Protein AF-A0A959BHG6-F1 (afdb_monomer_lite)

Structure (mmCIF, N/CA/C/O backbone):
data_AF-A0A959BHG6-F1
#
_entry.id   AF-A0A959BHG6-F1
#
loop_
_atom_site.group_PDB
_atom_site.id
_atom_site.type_symbol
_atom_site.label_atom_id
_atom_site.label_alt_id
_atom_site.label_comp_id
_atom_site.label_asym_id
_atom_site.label_entity_id
_atom_site.label_seq_id
_atom_site.pdbx_PDB_ins_code
_atom_site.Cartn_x
_atom_site.Cartn_y
_atom_site.Cartn_z
_atom_site.occupancy
_atom_site.B_iso_or_equiv
_atom_site.auth_seq_id
_atom_site.auth_comp_id
_atom_site.auth_asym_id
_atom_site.auth_atom_id
_atom_site.pdbx_PDB_model_num
ATOM 1 N N . MET A 1 1 ? 1.461 53.010 -42.439 1.00 43.16 1 MET A N 1
ATOM 2 C CA . MET A 1 1 ? 1.374 51.561 -42.717 1.00 43.16 1 MET A CA 1
ATOM 3 C C . MET A 1 1 ? 2.086 50.829 -41.582 1.00 43.16 1 MET A C 1
ATOM 5 O O . MET A 1 1 ? 3.268 51.061 -41.384 1.00 43.16 1 MET A O 1
ATOM 9 N N . LYS A 1 2 ? 1.326 50.085 -40.763 1.00 48.81 2 LYS A N 1
ATOM 10 C CA . LYS A 1 2 ? 1.787 49.133 -39.722 1.00 48.81 2 LYS A CA 1
ATOM 11 C C . LYS A 1 2 ? 2.538 47.970 -40.407 1.00 48.81 2 LYS A C 1
ATOM 13 O O . LYS A 1 2 ? 2.185 47.720 -41.560 1.00 48.81 2 LYS A O 1
ATOM 18 N N . PRO A 1 3 ? 3.488 47.252 -39.765 1.00 47.88 3 PRO A N 1
ATOM 19 C CA . PRO A 1 3 ? 3.319 46.705 -38.400 1.00 47.88 3 PRO A CA 1
ATOM 20 C C . PRO A 1 3 ? 4.616 46.678 -37.541 1.00 47.88 3 PRO A C 1
ATOM 22 O O . PRO A 1 3 ? 5.699 46.445 -38.050 1.00 47.88 3 PRO A O 1
ATOM 25 N N . PHE A 1 4 ? 4.666 46.920 -36.226 1.00 54.09 4 PHE A N 1
ATOM 26 C CA . PHE A 1 4 ? 3.827 46.471 -35.103 1.00 54.09 4 PHE A CA 1
ATOM 27 C C . PHE A 1 4 ? 3.435 44.984 -35.138 1.00 54.09 4 PHE A C 1
ATOM 29 O O . PHE A 1 4 ? 2.290 44.646 -34.884 1.00 54.09 4 PHE A O 1
ATOM 36 N N . LEU A 1 5 ? 4.371 44.098 -35.499 1.00 51.75 5 LEU A N 1
ATOM 37 C CA . LEU A 1 5 ? 4.196 42.634 -35.472 1.00 51.75 5 LEU A CA 1
ATOM 38 C C . LEU A 1 5 ? 5.530 41.917 -35.179 1.00 51.75 5 LEU A C 1
ATOM 40 O O . LEU A 1 5 ? 5.951 41.074 -35.954 1.00 51.75 5 LEU A O 1
ATOM 44 N N . TRP A 1 6 ? 6.238 42.255 -34.098 1.00 47.00 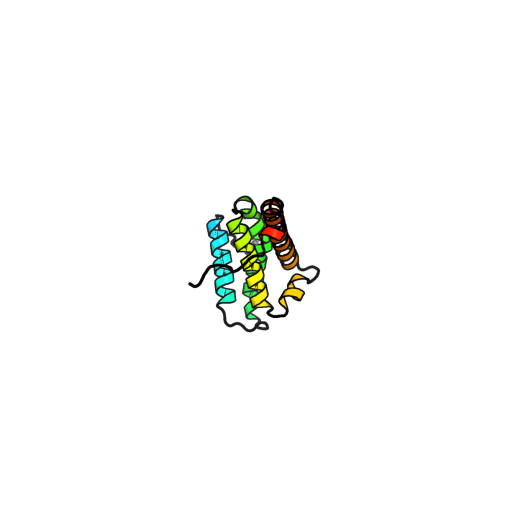6 TRP A N 1
ATOM 45 C CA . TRP A 1 6 ? 7.429 41.478 -33.685 1.00 47.00 6 TRP A CA 1
ATOM 46 C C . TRP A 1 6 ? 7.581 41.308 -32.165 1.00 47.00 6 TRP A C 1
ATOM 48 O O . TRP A 1 6 ? 8.646 40.943 -31.682 1.00 47.00 6 TRP A O 1
ATOM 58 N N . VAL A 1 7 ? 6.512 41.522 -31.391 1.00 56.56 7 VAL A N 1
ATOM 59 C CA . VAL A 1 7 ? 6.500 41.264 -29.939 1.00 56.56 7 VAL A CA 1
ATOM 60 C C . VAL A 1 7 ? 5.199 40.545 -29.576 1.00 56.56 7 VAL A C 1
ATOM 62 O O . VAL A 1 7 ? 4.283 41.149 -29.034 1.00 56.56 7 VAL A O 1
ATOM 65 N N . ALA A 1 8 ? 5.055 39.277 -29.971 1.00 53.28 8 ALA A N 1
ATOM 66 C CA . ALA A 1 8 ? 3.883 38.473 -29.587 1.00 53.28 8 ALA A CA 1
ATOM 67 C C . ALA A 1 8 ? 4.102 36.946 -29.610 1.00 53.28 8 ALA A C 1
ATOM 69 O O . ALA A 1 8 ? 3.130 36.200 -29.604 1.00 53.28 8 ALA A O 1
ATOM 70 N N . ILE A 1 9 ? 5.344 36.446 -29.651 1.00 57.72 9 ILE A N 1
ATOM 71 C CA . ILE A 1 9 ? 5.606 34.993 -29.650 1.00 57.72 9 ILE A CA 1
ATOM 72 C C . ILE A 1 9 ? 6.768 34.677 -28.701 1.00 57.72 9 ILE A C 1
ATOM 74 O O . ILE A 1 9 ? 7.809 34.170 -29.093 1.00 57.72 9 ILE A O 1
ATOM 78 N N . ALA A 1 10 ? 6.621 35.053 -27.434 1.00 55.47 10 ALA A N 1
ATOM 79 C CA . ALA A 1 10 ? 7.537 34.651 -26.366 1.00 55.47 10 ALA A CA 1
ATOM 80 C C . ALA A 1 10 ? 6.796 34.682 -25.025 1.00 55.47 10 ALA A C 1
ATOM 82 O O . ALA A 1 10 ? 7.124 35.456 -24.133 1.00 55.47 10 ALA A O 1
ATOM 83 N N . GLY A 1 11 ? 5.714 33.912 -24.907 1.00 58.22 11 GLY A N 1
ATOM 84 C CA . GLY A 1 11 ? 4.911 33.952 -23.688 1.00 58.22 11 GLY A CA 1
ATOM 85 C C . GLY A 1 11 ? 3.678 33.067 -23.704 1.00 58.22 11 GLY A C 1
ATOM 86 O O . GLY A 1 11 ? 2.606 33.557 -23.387 1.00 58.22 11 GLY A O 1
ATOM 87 N N . LEU A 1 12 ? 3.797 31.791 -24.092 1.00 57.44 12 LEU A N 1
ATOM 88 C CA . LEU A 1 12 ? 2.747 30.802 -23.806 1.00 57.44 12 LEU A CA 1
ATOM 89 C C . LEU A 1 12 ? 3.261 29.353 -23.893 1.00 57.44 12 LEU A C 1
ATOM 91 O O . LEU A 1 12 ? 2.776 28.552 -24.681 1.00 57.44 12 LEU A O 1
ATOM 95 N N . ALA A 1 13 ? 4.275 29.011 -23.095 1.00 52.00 13 ALA A N 1
ATOM 96 C CA . ALA A 1 13 ? 4.771 27.631 -22.981 1.00 52.00 13 ALA A CA 1
ATOM 97 C C . ALA A 1 13 ? 5.025 27.213 -21.518 1.00 52.00 13 ALA A C 1
ATOM 99 O O . ALA A 1 13 ? 5.967 26.481 -21.238 1.00 52.00 13 ALA A O 1
ATOM 100 N N . LEU A 1 14 ? 4.210 27.698 -20.571 1.00 55.75 14 LEU A N 1
ATOM 101 C CA . LEU A 1 14 ? 4.388 27.431 -19.132 1.00 55.75 14 LEU A CA 1
ATOM 102 C C . LEU A 1 14 ? 3.235 26.661 -18.460 1.00 55.75 14 LEU A C 1
ATOM 104 O O . LEU A 1 14 ? 3.169 26.658 -17.238 1.00 55.75 14 LEU A O 1
ATOM 108 N N . LEU A 1 15 ? 2.327 25.999 -19.192 1.00 58.81 15 LEU A N 1
ATOM 109 C CA . LEU A 1 15 ? 1.152 25.353 -18.568 1.00 58.81 15 LEU A CA 1
ATOM 110 C C . LEU A 1 15 ? 0.759 23.989 -19.165 1.00 58.81 15 LEU A C 1
ATOM 112 O O . LEU A 1 15 ? -0.411 23.745 -19.437 1.00 58.81 15 LEU A O 1
ATOM 116 N N . ALA A 1 16 ? 1.711 23.072 -19.349 1.00 50.28 16 ALA A N 1
ATOM 117 C CA . ALA A 1 16 ? 1.370 21.665 -19.599 1.00 50.28 16 ALA A CA 1
ATOM 118 C C . ALA A 1 16 ? 2.409 20.685 -19.033 1.00 50.28 16 ALA A C 1
ATOM 120 O O . ALA A 1 16 ? 2.763 19.703 -19.673 1.00 50.28 16 ALA A O 1
ATOM 121 N N . SER A 1 17 ? 2.874 20.937 -17.812 1.00 40.16 17 SER A N 1
ATOM 122 C CA . SER A 1 17 ? 3.405 19.869 -16.959 1.00 40.16 17 SER A CA 1
ATOM 123 C C . SER A 1 17 ? 2.528 19.770 -15.718 1.00 40.16 17 SER A C 1
ATOM 125 O O . SER A 1 17 ? 3.003 19.878 -14.593 1.00 40.16 17 SER A O 1
ATOM 127 N N . CYS A 1 18 ? 1.219 19.585 -15.920 1.00 49.25 18 CYS A N 1
ATOM 128 C CA . CYS A 1 18 ? 0.443 18.861 -14.926 1.00 49.25 18 CYS A CA 1
ATOM 129 C C . CYS A 1 18 ? 1.045 17.458 -14.913 1.00 49.25 18 CYS A C 1
ATOM 131 O O . CYS A 1 18 ? 0.788 16.665 -15.817 1.00 49.25 18 CYS A O 1
ATOM 133 N N . THR A 1 19 ? 1.901 17.173 -13.931 1.00 47.56 19 THR A N 1
ATOM 134 C CA . THR A 1 19 ? 2.152 15.798 -13.507 1.00 47.56 19 THR A CA 1
ATOM 135 C C . THR A 1 19 ? 0.792 15.124 -13.466 1.00 47.56 19 THR A C 1
ATOM 137 O O . THR A 1 19 ? -0.101 15.640 -12.794 1.00 47.56 19 THR A O 1
ATOM 140 N N . GLN A 1 20 ? 0.591 14.070 -14.262 1.00 49.12 20 GLN A N 1
ATOM 141 C CA . GLN A 1 20 ? -0.614 13.252 -14.197 1.00 49.12 20 GLN A CA 1
ATOM 142 C C . GLN A 1 20 ? -0.724 12.765 -12.761 1.00 49.12 20 GLN A C 1
ATOM 144 O O . GLN A 1 20 ? -0.076 11.799 -12.367 1.00 49.12 20 GLN A O 1
ATOM 149 N N . GLN A 1 21 ? -1.471 13.522 -11.964 1.00 55.00 21 GLN A N 1
ATOM 150 C CA . GLN A 1 21 ? -1.752 13.209 -10.585 1.00 55.00 21 GLN A CA 1
ATOM 151 C C . GLN A 1 21 ? -2.380 11.819 -10.619 1.00 55.00 21 GLN A C 1
ATOM 153 O O . GLN A 1 21 ? -3.217 11.561 -11.500 1.00 55.00 21 GLN A O 1
ATOM 158 N N . PRO A 1 22 ? -1.934 10.887 -9.768 1.00 65.50 22 PRO A N 1
ATOM 159 C CA . PRO A 1 22 ? -2.485 9.552 -9.803 1.00 65.50 22 PRO A CA 1
ATOM 160 C C . PRO A 1 22 ? -3.997 9.648 -9.652 1.00 65.50 22 PRO A C 1
ATOM 162 O O . PRO A 1 22 ? -4.506 10.341 -8.772 1.00 65.50 22 PRO A O 1
ATOM 165 N N . ASN A 1 23 ? -4.724 9.013 -10.571 1.00 81.81 23 ASN A N 1
ATOM 166 C CA . ASN A 1 23 ? -6.174 8.998 -10.508 1.00 81.81 23 ASN A CA 1
ATOM 167 C C . ASN A 1 23 ? -6.586 8.166 -9.288 1.00 81.81 23 ASN A C 1
ATOM 169 O O . ASN A 1 23 ? -6.703 6.943 -9.367 1.00 81.81 23 ASN A O 1
ATOM 173 N N . CYS A 1 24 ? -6.790 8.844 -8.162 1.00 90.25 24 CYS A N 1
ATOM 174 C CA . CYS A 1 24 ? -7.211 8.237 -6.908 1.00 90.25 24 CYS A CA 1
ATOM 175 C C . CYS A 1 24 ? -8.677 7.784 -6.935 1.00 90.25 24 CYS A C 1
ATOM 177 O O . CYS A 1 24 ? -9.156 7.250 -5.945 1.00 90.25 24 CYS A O 1
ATOM 179 N N . GLY A 1 25 ? -9.397 7.977 -8.045 1.00 89.19 25 GLY A N 1
ATOM 180 C CA . GLY A 1 25 ? -10.848 7.855 -8.086 1.00 89.19 25 GLY A CA 1
ATOM 181 C C . GLY A 1 25 ? -11.529 9.075 -7.463 1.00 89.19 25 GLY A C 1
ATOM 182 O O . GLY A 1 25 ? -10.892 9.912 -6.827 1.00 89.19 25 GLY A O 1
ATOM 183 N N . ASN A 1 26 ? -12.840 9.183 -7.668 1.00 93.00 26 ASN A N 1
ATOM 184 C CA . ASN A 1 26 ? -13.694 10.257 -7.143 1.00 93.00 26 ASN A CA 1
ATOM 185 C C . ASN A 1 26 ? -14.554 9.811 -5.943 1.00 93.00 26 ASN A C 1
ATOM 187 O O . ASN A 1 26 ? -15.513 10.488 -5.581 1.00 93.00 26 ASN A O 1
ATOM 191 N N . SER A 1 27 ? -14.270 8.632 -5.393 1.00 96.12 27 SER A N 1
ATOM 192 C CA . SER A 1 27 ? -14.939 8.055 -4.229 1.00 96.12 27 SER A CA 1
ATOM 193 C C . SER A 1 27 ? -14.039 7.000 -3.589 1.00 96.12 27 SER A C 1
ATOM 195 O O . SER A 1 27 ? -13.211 6.392 -4.277 1.00 96.12 27 SER A O 1
ATOM 197 N N . LYS A 1 28 ? -14.259 6.718 -2.299 1.00 96.88 28 LYS A N 1
ATOM 198 C CA . LYS A 1 28 ? -13.598 5.629 -1.565 1.00 96.88 28 LYS A CA 1
ATOM 199 C C . LYS A 1 28 ? -13.695 4.285 -2.300 1.00 96.88 28 LYS A C 1
ATOM 201 O O . LYS A 1 28 ? -12.713 3.549 -2.381 1.00 96.88 28 LYS A O 1
ATOM 206 N N . ASP A 1 29 ? -14.857 3.967 -2.871 1.00 97.38 29 ASP A N 1
ATOM 207 C CA . ASP A 1 29 ? -15.062 2.702 -3.584 1.00 97.38 29 ASP A CA 1
ATOM 208 C C . ASP A 1 29 ? -14.266 2.654 -4.896 1.00 97.38 29 ASP A C 1
ATOM 210 O O . ASP A 1 29 ? -13.625 1.644 -5.187 1.00 97.38 29 ASP A O 1
ATOM 214 N N . ALA A 1 30 ? -14.230 3.754 -5.657 1.00 96.25 30 ALA A N 1
ATOM 215 C CA . ALA A 1 30 ? -13.416 3.848 -6.871 1.00 96.25 30 ALA A CA 1
ATOM 216 C C . ALA A 1 30 ? -11.910 3.757 -6.566 1.00 96.25 30 ALA A C 1
ATOM 218 O O . ALA A 1 30 ? -11.177 3.075 -7.285 1.00 96.25 30 ALA A O 1
ATOM 219 N N . PHE A 1 31 ? -11.460 4.393 -5.480 1.00 96.75 31 PHE A N 1
ATOM 220 C CA . PHE A 1 31 ? -10.097 4.279 -4.960 1.00 96.75 31 PHE A CA 1
ATOM 221 C C . PHE A 1 31 ? -9.727 2.823 -4.662 1.00 96.75 31 PHE A C 1
ATOM 223 O O . PHE A 1 31 ? -8.743 2.304 -5.199 1.00 96.75 31 PHE A O 1
ATOM 230 N N . LEU A 1 32 ? -10.526 2.154 -3.823 1.00 97.94 32 LEU A N 1
ATOM 231 C CA . LEU A 1 32 ? -10.265 0.779 -3.403 1.00 97.94 32 LEU A CA 1
ATOM 232 C C . LEU A 1 32 ? -10.295 -0.182 -4.586 1.00 97.94 32 LEU A C 1
ATOM 234 O O . LEU A 1 32 ? -9.422 -1.044 -4.686 1.00 97.94 32 LEU A O 1
ATOM 238 N N . GLN A 1 33 ? -11.266 -0.024 -5.486 1.00 96.94 33 GLN A N 1
ATOM 239 C CA . GLN A 1 33 ? -11.376 -0.843 -6.685 1.00 96.94 33 GLN A CA 1
ATOM 240 C C . GLN A 1 33 ? -10.142 -0.676 -7.577 1.00 96.94 33 GLN A C 1
ATOM 242 O O . GLN A 1 33 ? -9.489 -1.668 -7.893 1.00 96.94 33 GLN A O 1
ATOM 247 N N . GLY A 1 34 ? -9.752 0.563 -7.895 1.00 96.50 34 GLY A N 1
ATOM 248 C CA . GLY A 1 34 ? -8.580 0.836 -8.730 1.00 96.50 34 GLY A CA 1
ATOM 249 C C . GLY A 1 34 ? -7.274 0.309 -8.127 1.00 96.50 34 GLY A C 1
ATOM 250 O O . GLY A 1 34 ? -6.450 -0.281 -8.832 1.00 96.50 34 GLY A O 1
ATOM 251 N N . TYR A 1 35 ? -7.109 0.439 -6.809 1.00 97.50 35 TYR A N 1
ATOM 252 C CA . TYR A 1 35 ? -5.983 -0.163 -6.101 1.00 97.50 35 TYR A CA 1
ATOM 253 C C . TYR A 1 35 ? -6.027 -1.699 -6.162 1.00 97.50 35 TYR A C 1
ATOM 255 O O . TYR A 1 35 ? -5.023 -2.342 -6.467 1.00 97.50 35 TYR A O 1
ATOM 263 N N . TYR A 1 36 ? -7.176 -2.329 -5.905 1.00 97.19 36 TYR A N 1
ATOM 264 C CA . TYR A 1 36 ? -7.293 -3.789 -5.937 1.00 97.19 36 TYR A CA 1
ATOM 265 C C . TYR A 1 36 ? -7.086 -4.378 -7.329 1.00 97.19 36 TYR A C 1
ATOM 267 O O . TYR A 1 36 ? -6.501 -5.464 -7.418 1.00 97.19 36 TYR A O 1
ATOM 275 N N . ASP A 1 37 ? -7.499 -3.664 -8.371 1.00 96.00 37 ASP A N 1
ATOM 276 C CA . ASP A 1 37 ? -7.260 -4.027 -9.764 1.00 96.00 37 ASP A CA 1
ATOM 277 C C . ASP A 1 37 ? -5.774 -3.929 -10.103 1.00 96.00 37 ASP A C 1
ATOM 279 O O . ASP A 1 37 ? -5.219 -4.888 -10.634 1.00 96.00 37 ASP A O 1
ATOM 283 N N . LEU A 1 38 ? -5.082 -2.864 -9.677 1.00 95.44 38 LEU A N 1
ATOM 284 C CA . LEU A 1 38 ? -3.624 -2.763 -9.799 1.00 95.44 38 LEU A CA 1
ATOM 285 C C . LEU A 1 38 ? -2.916 -3.973 -9.169 1.00 95.44 38 LEU A C 1
ATOM 287 O O . LEU A 1 38 ? -2.062 -4.595 -9.805 1.00 95.44 38 LEU A O 1
ATOM 291 N N . ILE A 1 39 ? -3.260 -4.321 -7.924 1.00 96.25 39 ILE A N 1
ATOM 292 C CA . ILE A 1 39 ? -2.658 -5.484 -7.256 1.00 96.25 39 ILE A CA 1
ATOM 293 C C . ILE A 1 39 ? -3.014 -6.774 -8.006 1.00 96.25 39 ILE A C 1
ATOM 295 O O . ILE A 1 39 ? -2.176 -7.669 -8.134 1.00 96.25 39 ILE A O 1
ATOM 299 N N . GLY A 1 40 ? -4.244 -6.883 -8.512 1.00 94.81 40 GLY A N 1
ATOM 300 C CA . GLY A 1 40 ? -4.695 -7.998 -9.341 1.00 94.81 40 GLY A CA 1
ATOM 301 C C . GLY A 1 40 ? -3.838 -8.163 -10.593 1.00 94.81 40 GLY A C 1
ATOM 302 O O . GLY A 1 40 ? -3.255 -9.225 -10.791 1.00 94.81 40 GLY A O 1
ATOM 303 N N . GLU A 1 41 ? -3.687 -7.101 -11.380 1.00 93.25 41 GLU A N 1
ATOM 304 C CA . GLU A 1 41 ? -2.863 -7.054 -12.590 1.00 93.25 41 GLU A CA 1
ATOM 305 C C . GLU A 1 41 ? -1.406 -7.431 -12.299 1.00 93.25 41 GLU A C 1
ATOM 307 O O . GLU A 1 41 ? -0.847 -8.317 -12.948 1.00 93.25 41 GLU A O 1
ATOM 312 N N . ALA A 1 42 ? -0.801 -6.794 -11.292 1.00 91.94 42 ALA A N 1
ATOM 313 C CA . ALA A 1 42 ? 0.597 -7.005 -10.931 1.00 91.94 42 ALA A CA 1
ATOM 314 C C . ALA A 1 42 ? 0.865 -8.439 -10.441 1.00 91.94 42 ALA A C 1
ATOM 316 O O . ALA A 1 42 ? 1.918 -9.018 -10.710 1.00 91.94 42 ALA A O 1
ATOM 317 N N . THR A 1 43 ? -0.091 -9.041 -9.726 1.00 89.06 43 THR A N 1
ATOM 318 C CA . THR A 1 43 ? 0.074 -10.392 -9.165 1.00 89.06 43 THR A CA 1
ATOM 319 C C . THR A 1 43 ? -0.346 -11.511 -10.113 1.00 89.06 43 THR A C 1
ATOM 321 O O . THR A 1 43 ? 0.220 -12.600 -10.025 1.00 89.06 43 THR A O 1
ATOM 324 N N . ALA A 1 44 ? -1.271 -11.253 -11.041 1.00 89.69 44 ALA A N 1
ATOM 325 C CA . ALA A 1 44 ? -1.632 -12.176 -12.118 1.00 89.69 44 ALA A CA 1
ATOM 326 C C . ALA A 1 44 ? -0.573 -12.212 -13.231 1.00 89.69 44 ALA A C 1
ATOM 328 O O . ALA A 1 44 ? -0.381 -13.245 -13.879 1.00 89.69 44 ALA A O 1
ATOM 329 N N . GLY A 1 45 ? 0.144 -11.102 -13.436 1.00 76.75 45 GLY A N 1
ATOM 330 C CA . GLY A 1 45 ? 1.277 -11.036 -14.347 1.00 76.75 45 GLY A CA 1
ATOM 331 C C . GLY A 1 45 ? 2.356 -12.057 -13.978 1.00 76.75 45 GLY A C 1
ATOM 332 O O . GLY A 1 45 ? 2.802 -12.142 -12.832 1.00 76.75 45 GLY A O 1
ATOM 333 N N . LYS A 1 46 ? 2.829 -12.832 -14.960 1.00 81.00 46 LYS A N 1
ATOM 334 C CA . LYS A 1 46 ? 3.964 -13.761 -14.798 1.00 81.00 46 LYS A CA 1
ATOM 335 C C . LYS A 1 46 ? 5.322 -13.059 -14.944 1.00 81.00 46 LYS A C 1
ATOM 337 O O . LYS A 1 46 ? 6.284 -13.694 -15.359 1.00 81.00 46 LYS A O 1
ATOM 342 N N . LEU A 1 47 ? 5.391 -11.765 -14.624 1.00 88.44 47 LEU A N 1
ATOM 343 C CA . LEU A 1 47 ? 6.628 -11.000 -14.734 1.00 88.44 47 LEU A CA 1
ATOM 344 C C . LEU A 1 47 ? 7.680 -11.556 -13.761 1.00 88.44 47 LEU A C 1
ATOM 34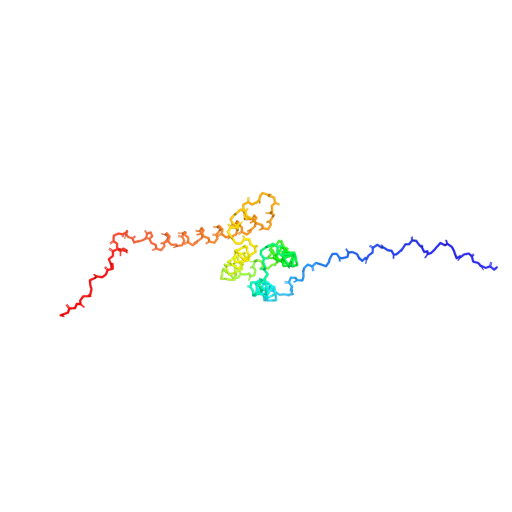6 O O . LEU A 1 47 ? 7.386 -11.694 -12.566 1.00 88.44 47 LEU A O 1
ATOM 350 N N . PRO A 1 48 ? 8.893 -11.879 -14.242 1.00 90.12 48 PRO A N 1
ATOM 351 C CA . PRO A 1 48 ? 10.043 -12.124 -13.381 1.00 90.12 48 PRO A CA 1
ATOM 352 C C . PRO A 1 48 ? 10.311 -10.929 -12.454 1.00 90.12 48 PRO A C 1
ATOM 354 O O . PRO A 1 48 ? 10.007 -9.791 -12.792 1.00 90.12 48 PRO A O 1
ATOM 357 N N . MET A 1 49 ? 10.907 -11.154 -11.282 1.00 86.56 49 MET A N 1
ATOM 358 C CA . MET A 1 49 ? 11.149 -10.083 -10.292 1.00 86.56 49 MET A CA 1
ATOM 359 C C . MET A 1 49 ? 12.122 -8.997 -10.789 1.00 86.56 49 MET A C 1
ATOM 361 O O . MET A 1 49 ? 12.079 -7.862 -10.319 1.00 86.56 49 MET A O 1
ATOM 365 N N . SER A 1 50 ? 13.008 -9.341 -11.726 1.00 87.56 50 SER A N 1
ATOM 366 C CA . SER A 1 50 ? 13.972 -8.425 -12.348 1.00 87.56 50 SER A CA 1
ATOM 367 C C . SER A 1 50 ? 13.434 -7.732 -13.603 1.00 87.56 50 SER A C 1
ATOM 369 O O . SER A 1 50 ? 14.182 -7.019 -14.262 1.00 87.56 50 SER A O 1
ATOM 371 N N . ASP A 1 51 ? 12.181 -7.989 -13.979 1.00 92.81 51 ASP A N 1
ATOM 372 C CA . ASP A 1 51 ? 11.597 -7.465 -15.209 1.00 92.81 51 ASP A CA 1
ATOM 373 C C . ASP A 1 51 ? 11.329 -5.957 -15.093 1.00 92.81 51 ASP A C 1
ATOM 375 O O . ASP A 1 51 ? 10.706 -5.494 -14.135 1.00 92.81 51 ASP A O 1
ATOM 379 N N . GLU A 1 52 ? 11.775 -5.175 -16.077 1.00 91.94 52 GLU A N 1
ATOM 380 C CA . GLU A 1 52 ? 11.555 -3.722 -16.105 1.00 91.94 52 GLU A CA 1
ATOM 381 C C . GLU A 1 52 ? 10.066 -3.350 -16.191 1.00 91.94 52 GLU A C 1
ATOM 383 O O . GLU A 1 52 ? 9.664 -2.257 -15.784 1.00 91.94 52 GLU A O 1
ATOM 388 N N . GLY A 1 53 ? 9.220 -4.283 -16.636 1.00 90.31 53 GLY A N 1
ATOM 389 C CA . GLY A 1 53 ? 7.769 -4.168 -16.632 1.00 90.31 53 GLY A CA 1
ATOM 390 C C . GLY A 1 53 ? 7.162 -3.948 -15.245 1.00 90.31 53 GLY A C 1
ATOM 391 O O . GLY A 1 53 ? 6.009 -3.524 -15.166 1.00 90.31 53 GLY A O 1
ATOM 392 N N . TRP A 1 54 ? 7.915 -4.165 -14.160 1.00 94.81 54 TRP A N 1
ATOM 393 C CA . TRP A 1 54 ? 7.505 -3.784 -12.806 1.00 94.81 54 TRP A CA 1
ATOM 394 C C . TRP A 1 54 ? 7.397 -2.276 -12.600 1.00 94.81 54 TRP A C 1
ATOM 396 O O . TRP A 1 54 ? 6.549 -1.845 -11.825 1.00 94.81 54 TRP A O 1
ATOM 406 N N . LYS A 1 55 ? 8.164 -1.462 -13.336 1.00 93.56 55 LYS A N 1
ATOM 407 C CA . LYS A 1 55 ? 8.235 -0.008 -13.127 1.00 93.56 55 LYS A CA 1
ATOM 408 C C . LYS A 1 55 ? 6.862 0.670 -13.159 1.00 93.56 55 LYS A C 1
ATOM 410 O O . LYS A 1 55 ? 6.544 1.461 -12.279 1.00 93.56 55 LYS A O 1
ATOM 415 N N . LYS A 1 56 ? 6.007 0.300 -14.119 1.00 91.88 56 LYS A N 1
ATOM 416 C CA . LYS A 1 56 ? 4.642 0.850 -14.229 1.00 91.88 56 LYS A CA 1
ATOM 417 C C . LYS A 1 56 ? 3.751 0.482 -13.035 1.00 91.88 56 LYS A C 1
ATOM 419 O O . LYS A 1 56 ? 2.839 1.229 -12.691 1.00 91.88 56 LYS A O 1
ATOM 424 N N . TYR A 1 57 ? 3.970 -0.691 -12.441 1.00 95.19 57 TYR A N 1
ATOM 425 C CA . TYR A 1 57 ? 3.227 -1.137 -11.269 1.00 95.19 57 TYR A CA 1
ATOM 426 C C . TYR A 1 57 ? 3.767 -0.457 -10.014 1.00 95.19 57 TYR A C 1
ATOM 428 O O . TYR A 1 57 ? 2.966 0.020 -9.219 1.00 95.19 57 TYR A O 1
ATOM 436 N N . ASP A 1 58 ? 5.092 -0.328 -9.896 1.00 95.50 58 ASP A N 1
ATOM 437 C CA . ASP A 1 58 ? 5.771 0.321 -8.771 1.00 95.50 58 ASP A CA 1
ATOM 438 C C . ASP A 1 58 ? 5.359 1.800 -8.673 1.00 95.50 58 ASP A C 1
ATOM 440 O O . ASP A 1 58 ? 4.984 2.278 -7.604 1.00 95.50 58 ASP A O 1
ATOM 444 N N . GLU A 1 59 ? 5.321 2.509 -9.806 1.00 94.94 59 GLU A N 1
ATOM 445 C CA . GLU A 1 59 ? 4.877 3.906 -9.876 1.00 94.94 59 GLU A CA 1
ATOM 446 C C . GLU A 1 59 ? 3.415 4.076 -9.438 1.00 94.94 59 GLU A C 1
ATOM 448 O O . GLU A 1 59 ? 3.118 4.925 -8.595 1.00 94.94 59 GLU A O 1
ATOM 453 N N . ARG A 1 60 ? 2.501 3.246 -9.965 1.00 95.06 60 ARG A N 1
ATOM 454 C CA . ARG A 1 60 ? 1.076 3.280 -9.589 1.00 95.06 60 ARG A CA 1
ATOM 455 C C . ARG A 1 60 ? 0.869 2.880 -8.130 1.00 95.06 60 ARG A C 1
ATOM 457 O O . ARG A 1 60 ? 0.051 3.482 -7.442 1.00 95.06 60 ARG A O 1
ATOM 464 N N . PHE A 1 61 ? 1.594 1.871 -7.658 1.00 96.94 61 PHE A N 1
ATOM 465 C CA . PHE A 1 61 ? 1.499 1.374 -6.291 1.00 96.94 61 PHE A CA 1
ATOM 466 C C . PHE A 1 61 ? 1.918 2.449 -5.291 1.00 96.94 61 PHE A C 1
ATOM 468 O O . PHE A 1 61 ? 1.156 2.746 -4.369 1.00 96.94 61 PHE A O 1
ATOM 475 N N . ARG A 1 62 ? 3.067 3.094 -5.530 1.00 96.25 62 ARG A N 1
ATOM 476 C CA . ARG A 1 62 ? 3.533 4.236 -4.738 1.00 96.25 62 ARG A CA 1
ATOM 477 C C . ARG A 1 62 ? 2.485 5.339 -4.684 1.00 96.25 62 ARG A C 1
ATOM 479 O O . ARG A 1 62 ? 2.151 5.801 -3.604 1.00 96.25 62 ARG A O 1
ATOM 486 N N . ALA A 1 63 ? 1.928 5.717 -5.830 1.00 95.00 63 ALA A N 1
ATOM 487 C CA . ALA A 1 63 ? 0.872 6.719 -5.908 1.00 95.00 63 ALA A CA 1
ATOM 488 C C . ALA A 1 63 ? -0.345 6.377 -5.024 1.00 95.00 63 ALA A C 1
ATOM 490 O O . ALA A 1 63 ? -0.827 7.218 -4.264 1.00 95.00 63 ALA A O 1
ATOM 491 N N . TYR A 1 64 ? -0.826 5.130 -5.069 1.00 96.62 64 TYR A N 1
ATOM 492 C CA . TYR A 1 64 ? -1.946 4.716 -4.221 1.00 96.62 64 TYR A CA 1
ATOM 493 C C . TYR A 1 64 ? -1.611 4.759 -2.727 1.00 96.62 64 TYR A C 1
ATOM 495 O O . TYR A 1 64 ? -2.451 5.178 -1.932 1.00 96.62 64 TYR A O 1
ATOM 503 N N . VAL A 1 65 ? -0.411 4.323 -2.340 1.00 97.12 65 VAL A N 1
ATOM 504 C CA . VAL A 1 65 ? 0.013 4.240 -0.934 1.00 97.12 65 VAL A CA 1
ATOM 505 C C . VAL A 1 65 ? 0.360 5.614 -0.359 1.00 97.12 65 VAL A C 1
ATOM 507 O O . VAL A 1 65 ? -0.037 5.943 0.760 1.00 97.12 65 VAL A O 1
ATOM 510 N N . GLU A 1 66 ? 1.108 6.423 -1.100 1.00 94.56 66 GLU A N 1
ATOM 511 C CA . GLU A 1 66 ? 1.632 7.694 -0.611 1.00 94.56 66 GLU A CA 1
ATOM 512 C C . GLU A 1 66 ? 0.657 8.853 -0.783 1.00 94.56 66 GLU A C 1
ATOM 514 O O . GLU A 1 66 ? 0.623 9.709 0.090 1.00 94.56 66 GLU A O 1
ATOM 519 N N . GLU A 1 67 ? -0.124 8.886 -1.864 1.00 92.44 67 GLU A N 1
ATOM 520 C CA . GLU A 1 67 ? -0.942 10.056 -2.210 1.00 92.44 67 GLU A CA 1
ATOM 521 C C . GLU A 1 67 ? -2.439 9.781 -2.041 1.00 92.44 67 GLU A C 1
ATOM 523 O O . GLU A 1 67 ? -3.157 10.564 -1.420 1.00 92.44 67 GLU A O 1
ATOM 528 N N . CYS A 1 68 ? -2.935 8.663 -2.578 1.00 95.31 68 CYS A N 1
ATOM 529 C CA . CYS A 1 68 ? -4.376 8.401 -2.595 1.00 95.31 68 CYS A CA 1
ATOM 530 C C . CYS A 1 68 ? -4.919 7.894 -1.258 1.00 95.31 68 CYS A C 1
ATOM 532 O O . CYS A 1 68 ? -6.042 8.231 -0.893 1.00 95.31 68 CYS A O 1
ATOM 534 N N . TYR A 1 69 ? -4.145 7.093 -0.521 1.00 96.44 69 TYR A N 1
ATOM 535 C CA . TYR A 1 69 ? -4.595 6.539 0.755 1.00 96.44 69 TYR A CA 1
ATOM 536 C C . TYR A 1 69 ? -4.965 7.638 1.761 1.00 96.44 69 TYR A C 1
ATOM 538 O O . TYR A 1 69 ? -6.001 7.537 2.406 1.00 96.44 69 TYR A O 1
ATOM 546 N N . GLU A 1 70 ? -4.177 8.715 1.846 1.00 94.19 70 GLU A N 1
ATOM 547 C CA . GLU A 1 70 ? -4.416 9.823 2.792 1.00 94.19 70 GLU A CA 1
ATOM 548 C C . GLU A 1 70 ? -5.745 10.542 2.541 1.00 94.19 70 GLU A C 1
ATOM 550 O O . GLU A 1 70 ? -6.358 11.046 3.477 1.00 94.19 70 GLU A O 1
ATOM 555 N N . GLN A 1 71 ? -6.227 10.548 1.295 1.00 94.62 71 GLN A N 1
ATOM 556 C CA . GLN A 1 71 ? -7.494 11.188 0.937 1.00 94.62 71 GLN A CA 1
ATOM 557 C C . GLN A 1 71 ? -8.706 10.411 1.456 1.00 94.62 71 GLN A C 1
ATOM 559 O O . GLN A 1 71 ? -9.721 11.020 1.777 1.00 94.62 71 GLN A O 1
ATOM 564 N N . TYR A 1 72 ? -8.599 9.083 1.542 1.00 96.25 72 TYR A N 1
ATOM 565 C CA . TYR A 1 72 ? -9.724 8.197 1.847 1.00 96.25 72 TYR A CA 1
ATOM 566 C C . TYR A 1 72 ? -9.576 7.442 3.170 1.00 96.25 72 TYR A C 1
ATOM 568 O O . TYR A 1 72 ? -10.505 6.748 3.573 1.00 96.25 72 TYR A O 1
ATOM 576 N N . GLU A 1 73 ? -8.437 7.552 3.861 1.00 95.12 73 GLU A N 1
ATOM 577 C CA . GLU A 1 73 ? -8.129 6.792 5.080 1.00 95.12 73 GLU A CA 1
ATOM 578 C C . GLU A 1 73 ? -9.236 6.884 6.140 1.00 95.12 73 GLU A C 1
ATOM 580 O O . GLU A 1 73 ? -9.602 5.874 6.752 1.00 95.12 73 GLU A O 1
ATOM 585 N N . SER A 1 74 ? -9.763 8.090 6.361 1.00 96.31 74 SER A N 1
ATOM 586 C CA . SER A 1 74 ? -10.808 8.362 7.353 1.00 96.31 74 SER A CA 1
ATOM 587 C C . SER A 1 74 ? -12.158 7.739 6.987 1.00 96.31 74 SER A C 1
ATOM 589 O O . SER A 1 74 ? -12.971 7.481 7.873 1.00 96.31 74 SER A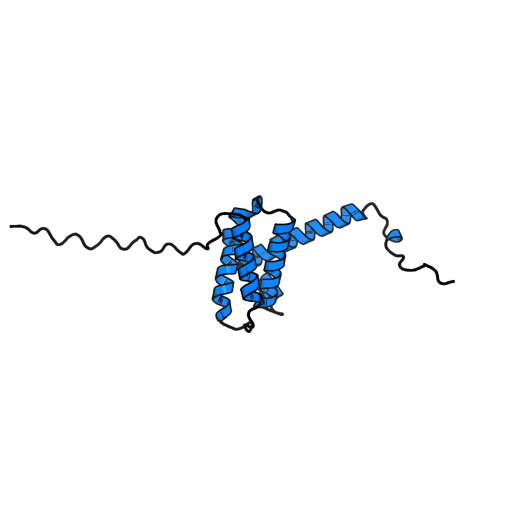 O 1
ATOM 591 N N . GLU A 1 75 ? -12.383 7.449 5.705 1.00 97.25 75 GLU A N 1
ATOM 592 C CA . GLU A 1 75 ? -13.589 6.797 5.189 1.00 97.25 75 GLU A CA 1
ATOM 593 C C . GLU A 1 75 ? -13.471 5.263 5.173 1.00 97.25 75 GLU A C 1
ATOM 595 O O . GLU A 1 75 ? -14.474 4.562 5.008 1.00 97.25 75 GLU A O 1
ATOM 600 N N . LEU A 1 76 ? -12.260 4.713 5.340 1.00 96.62 76 LEU A N 1
ATOM 601 C CA . LEU A 1 76 ? -12.043 3.268 5.356 1.00 96.62 76 LEU A CA 1
ATOM 602 C C . LEU A 1 76 ? -12.521 2.649 6.667 1.00 96.62 76 LEU A C 1
ATOM 604 O O . LEU A 1 76 ? -12.024 2.957 7.753 1.00 96.62 76 LEU A O 1
ATOM 608 N N . SER A 1 77 ? -13.392 1.648 6.557 1.00 96.50 77 SER A N 1
ATOM 609 C CA . SER A 1 77 ? -13.681 0.758 7.677 1.00 96.50 77 SER A CA 1
ATOM 610 C C . SER A 1 77 ? -12.417 -0.002 8.113 1.00 96.50 77 SER A C 1
ATOM 612 O O . SER A 1 77 ? -11.527 -0.271 7.293 1.00 96.50 77 SER A O 1
ATOM 614 N N . PRO A 1 78 ? -12.347 -0.482 9.370 1.00 93.56 78 PRO A N 1
ATOM 615 C CA . PRO A 1 78 ? -11.217 -1.290 9.836 1.00 93.56 78 PRO A CA 1
ATOM 616 C C . PRO A 1 78 ? -10.944 -2.519 8.954 1.00 93.56 78 PRO A C 1
ATOM 618 O O . PRO A 1 78 ? -9.800 -2.919 8.741 1.00 93.56 78 PRO A O 1
ATOM 621 N N . LYS A 1 79 ? -11.999 -3.121 8.389 1.00 94.69 79 LYS A N 1
ATOM 622 C CA . LYS A 1 79 ? -11.881 -4.266 7.477 1.00 94.69 79 LYS A CA 1
ATOM 623 C C . LYS A 1 79 ? -11.247 -3.875 6.140 1.00 94.69 79 LYS A C 1
ATOM 625 O O . LYS A 1 79 ? -10.415 -4.629 5.636 1.00 94.69 79 LYS A O 1
ATOM 630 N N . GLU A 1 80 ? -11.639 -2.740 5.565 1.00 97.69 80 GLU A N 1
ATOM 631 C CA . GLU A 1 80 ? -11.068 -2.228 4.312 1.00 97.69 80 GLU A CA 1
ATOM 632 C C . GLU A 1 80 ? -9.607 -1.824 4.502 1.00 97.69 80 GLU A C 1
ATOM 634 O O . GLU A 1 80 ? -8.767 -2.228 3.700 1.00 97.69 80 GLU A O 1
ATOM 639 N N . ARG A 1 81 ? -9.288 -1.147 5.612 1.00 96.94 81 ARG A N 1
ATOM 640 C CA . ARG A 1 81 ? -7.918 -0.776 5.990 1.00 96.94 81 ARG A CA 1
ATOM 641 C C . ARG A 1 81 ? -7.004 -1.994 6.095 1.00 96.94 81 ARG A C 1
ATOM 643 O O . ARG A 1 81 ? -5.985 -2.069 5.413 1.00 96.94 81 ARG A O 1
ATOM 650 N N . ARG A 1 82 ? -7.415 -3.011 6.863 1.00 95.81 82 ARG A N 1
ATOM 651 C CA . ARG A 1 82 ? -6.666 -4.276 6.967 1.00 95.81 82 ARG A CA 1
ATOM 652 C C . ARG A 1 82 ? -6.465 -4.942 5.612 1.00 95.81 82 ARG A C 1
ATOM 654 O O . ARG A 1 82 ? -5.381 -5.433 5.311 1.00 95.81 82 ARG A O 1
ATOM 661 N N . ARG A 1 83 ? -7.505 -4.961 4.775 1.00 97.06 83 ARG A N 1
ATOM 662 C CA . ARG A 1 83 ? -7.433 -5.553 3.434 1.00 97.06 83 ARG A CA 1
ATOM 663 C C . ARG A 1 83 ? -6.491 -4.784 2.510 1.00 97.06 83 ARG A C 1
ATOM 665 O O . ARG A 1 83 ? -5.796 -5.427 1.724 1.00 97.06 83 ARG A O 1
ATOM 672 N N . PHE A 1 84 ? -6.485 -3.455 2.579 1.00 98.19 84 PHE A N 1
ATOM 673 C CA . PHE A 1 84 ? -5.583 -2.601 1.813 1.00 98.19 84 PHE A CA 1
ATOM 674 C C . PHE A 1 84 ? -4.128 -2.932 2.154 1.00 98.19 84 PHE A C 1
ATOM 676 O O . PHE A 1 84 ? -3.383 -3.379 1.285 1.00 98.19 84 PHE A O 1
ATOM 683 N N . TRP A 1 85 ? -3.757 -2.866 3.433 1.00 98.00 85 TRP A N 1
ATOM 684 C CA . TRP A 1 85 ? -2.378 -3.113 3.857 1.00 98.00 85 TRP A CA 1
ATOM 685 C C . TRP A 1 85 ? -1.927 -4.566 3.673 1.00 98.00 85 TRP A C 1
ATOM 687 O O . TRP A 1 85 ? -0.808 -4.806 3.223 1.00 98.00 85 TRP A O 1
ATOM 697 N N . ALA A 1 86 ? -2.809 -5.550 3.875 1.00 96.06 86 ALA A N 1
ATOM 698 C CA . ALA A 1 86 ? -2.501 -6.946 3.548 1.00 96.06 86 ALA A CA 1
ATOM 699 C C . ALA A 1 86 ? -2.203 -7.146 2.048 1.00 96.06 86 ALA A C 1
ATOM 701 O O . ALA A 1 86 ? -1.335 -7.937 1.672 1.00 96.06 86 ALA A O 1
ATOM 702 N N . ARG A 1 87 ? -2.902 -6.418 1.166 1.00 97.56 87 ARG A N 1
ATOM 703 C CA . ARG A 1 87 ? -2.623 -6.432 -0.277 1.00 97.56 87 ARG A CA 1
ATOM 704 C C . ARG A 1 87 ? -1.341 -5.679 -0.631 1.00 97.56 87 ARG A C 1
ATOM 706 O O . ARG A 1 87 ? -0.654 -6.127 -1.545 1.00 97.56 87 ARG A O 1
ATOM 713 N N . SER A 1 88 ? -0.969 -4.646 0.123 1.00 97.75 88 SER A N 1
ATOM 714 C CA . SER A 1 88 ? 0.336 -3.987 -0.014 1.00 97.75 88 SER A CA 1
ATOM 715 C C . SER A 1 88 ? 1.471 -4.955 0.305 1.00 97.75 88 SER A C 1
ATOM 717 O O . SER A 1 88 ? 2.397 -5.095 -0.487 1.00 97.75 88 SER A O 1
ATOM 719 N N . VAL A 1 89 ? 1.361 -5.731 1.384 1.00 96.56 89 VAL A N 1
ATOM 720 C CA . VAL A 1 89 ? 2.344 -6.787 1.686 1.00 96.56 89 VAL A CA 1
ATOM 721 C C . VAL A 1 89 ? 2.378 -7.843 0.577 1.00 96.56 89 VAL A C 1
ATOM 723 O O . VAL A 1 89 ? 3.453 -8.247 0.138 1.00 96.56 89 VAL A O 1
ATOM 726 N N . LYS A 1 90 ? 1.216 -8.255 0.048 1.00 95.25 90 LYS A N 1
ATOM 727 C CA . LYS A 1 90 ? 1.152 -9.183 -1.096 1.00 95.25 90 LYS A CA 1
ATOM 728 C C . LYS A 1 90 ? 1.860 -8.628 -2.338 1.00 95.25 90 LYS A C 1
ATOM 730 O O . LYS A 1 90 ? 2.499 -9.398 -3.056 1.00 95.25 90 LYS A O 1
ATOM 735 N N . TYR A 1 91 ? 1.750 -7.325 -2.596 1.00 96.38 91 TYR A N 1
ATOM 736 C CA . TYR A 1 91 ? 2.475 -6.663 -3.678 1.00 96.38 91 TYR A CA 1
ATOM 737 C C . TYR A 1 91 ? 3.984 -6.821 -3.497 1.00 96.38 91 TYR A C 1
ATOM 739 O O . TYR A 1 91 ? 4.646 -7.356 -4.383 1.00 96.38 91 TYR A O 1
ATOM 747 N N . TYR A 1 92 ? 4.508 -6.464 -2.320 1.00 96.06 92 TYR A N 1
ATOM 748 C CA . TYR A 1 92 ? 5.929 -6.617 -2.007 1.00 96.06 92 TYR A CA 1
ATOM 749 C C . TYR A 1 92 ? 6.397 -8.076 -2.114 1.00 96.06 92 TYR A C 1
ATOM 751 O O . TYR A 1 92 ? 7.434 -8.348 -2.722 1.00 96.06 92 TYR A O 1
ATOM 759 N N . ALA A 1 93 ? 5.611 -9.032 -1.610 1.00 94.06 93 ALA A N 1
ATOM 760 C CA . ALA A 1 93 ? 5.921 -10.457 -1.719 1.00 94.06 93 ALA A CA 1
ATOM 761 C C . ALA A 1 93 ? 6.040 -10.902 -3.183 1.00 94.06 93 ALA A C 1
ATOM 763 O O . ALA A 1 93 ? 6.922 -11.686 -3.534 1.00 94.06 93 ALA A O 1
ATOM 764 N N . ARG A 1 94 ? 5.176 -10.385 -4.065 1.00 94.19 94 ARG A N 1
ATOM 765 C CA . ARG A 1 94 ? 5.237 -10.689 -5.496 1.00 94.19 94 ARG A CA 1
ATOM 766 C C . ARG A 1 94 ? 6.408 -9.992 -6.191 1.00 94.19 94 ARG A C 1
ATOM 768 O O . ARG A 1 94 ? 7.084 -10.631 -6.993 1.00 94.19 94 ARG A O 1
ATOM 775 N N . ARG A 1 95 ? 6.624 -8.711 -5.893 1.00 94.38 95 ARG A N 1
ATOM 776 C CA . ARG A 1 95 ? 7.622 -7.842 -6.527 1.00 94.38 95 ARG A CA 1
ATOM 777 C C . ARG A 1 95 ? 9.057 -8.237 -6.182 1.00 94.38 95 ARG A C 1
ATOM 779 O O . ARG A 1 95 ? 9.926 -8.176 -7.051 1.00 94.38 95 ARG A O 1
ATOM 786 N N . TYR A 1 96 ? 9.296 -8.621 -4.929 1.00 93.94 96 TYR A N 1
ATOM 787 C CA . TYR A 1 96 ? 10.639 -8.835 -4.382 1.00 93.94 96 TYR A CA 1
ATOM 788 C C . TYR A 1 96 ? 10.904 -10.280 -3.940 1.00 93.94 96 TYR A C 1
ATOM 790 O O . TYR A 1 96 ? 12.054 -10.627 -3.669 1.00 93.94 96 TYR A O 1
ATOM 798 N N . GLY A 1 97 ? 9.879 -11.136 -3.858 1.00 91.44 97 GLY A N 1
ATOM 799 C CA . GLY A 1 97 ? 10.035 -12.531 -3.442 1.00 91.44 97 GLY A CA 1
ATOM 800 C C . GLY A 1 97 ? 10.683 -12.651 -2.063 1.00 91.44 97 GLY A C 1
ATOM 801 O O . GLY A 1 97 ? 10.249 -12.026 -1.097 1.00 91.44 97 GLY A O 1
ATOM 802 N N . THR A 1 98 ? 11.765 -13.428 -1.976 1.00 91.12 98 THR A N 1
ATOM 803 C CA . THR A 1 98 ? 12.561 -13.588 -0.746 1.00 91.12 98 THR A CA 1
ATOM 804 C C . THR A 1 98 ? 13.231 -12.289 -0.288 1.00 91.12 98 THR A C 1
ATOM 806 O O . THR A 1 98 ? 13.538 -12.147 0.891 1.00 91.12 98 THR A O 1
ATOM 809 N N . GLY A 1 99 ? 13.414 -11.319 -1.190 1.00 93.44 99 GLY A N 1
ATOM 810 C CA . GLY A 1 99 ? 13.948 -9.992 -0.888 1.00 93.44 99 GLY A CA 1
ATOM 811 C C . GLY A 1 99 ? 12.934 -9.020 -0.278 1.00 93.44 99 GLY A C 1
ATOM 812 O O . GLY A 1 99 ? 13.303 -7.884 0.003 1.00 93.44 99 GLY A O 1
ATOM 813 N N . MET A 1 100 ? 11.678 -9.433 -0.065 1.00 94.19 100 MET A N 1
ATOM 814 C CA . MET A 1 100 ? 10.621 -8.563 0.466 1.00 94.19 100 MET A CA 1
ATOM 815 C C . MET A 1 100 ? 10.994 -7.905 1.796 1.00 94.19 100 MET A C 1
ATOM 817 O O . MET A 1 100 ? 10.764 -6.712 1.950 1.00 94.19 100 MET A O 1
ATOM 821 N N . VAL A 1 101 ? 11.548 -8.663 2.748 1.00 93.12 101 VAL A N 1
ATOM 822 C CA . VAL A 1 101 ? 11.886 -8.122 4.077 1.00 93.12 101 VAL A CA 1
ATOM 823 C C . VAL A 1 101 ? 12.896 -6.989 3.934 1.00 93.12 101 VAL A C 1
ATOM 825 O O . VAL A 1 101 ? 12.656 -5.891 4.419 1.00 93.12 101 VAL A O 1
ATOM 828 N N . LYS A 1 102 ? 13.954 -7.213 3.148 1.00 93.81 102 LYS A N 1
ATOM 829 C CA . LYS A 1 102 ? 14.949 -6.182 2.848 1.00 93.81 102 LYS A CA 1
ATOM 830 C C . LYS A 1 102 ? 14.321 -4.962 2.168 1.00 93.81 102 LYS A C 1
ATOM 832 O O . LYS A 1 102 ? 14.649 -3.845 2.534 1.00 93.81 102 LYS A O 1
ATOM 837 N N . AL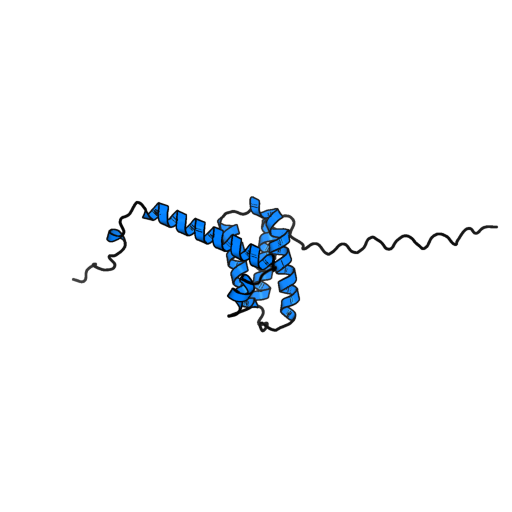A A 1 103 ? 13.419 -5.168 1.208 1.00 93.50 103 ALA A N 1
ATOM 838 C CA . ALA A 1 103 ? 12.740 -4.070 0.519 1.00 93.50 103 ALA A CA 1
ATOM 839 C C . ALA A 1 103 ? 11.839 -3.244 1.456 1.00 93.50 103 ALA A C 1
ATOM 841 O O . ALA A 1 103 ? 11.734 -2.037 1.284 1.00 93.50 103 ALA A O 1
ATOM 842 N N . LEU A 1 104 ? 11.213 -3.873 2.455 1.00 93.69 104 LEU A N 1
ATOM 843 C CA . LEU A 1 104 ? 10.416 -3.182 3.477 1.00 93.69 104 LEU A CA 1
ATOM 844 C C . LEU A 1 104 ? 11.278 -2.478 4.540 1.00 93.69 104 LEU A C 1
ATOM 846 O O . LEU A 1 104 ? 10.813 -1.548 5.192 1.00 93.69 104 LEU A O 1
ATOM 850 N N . GLU A 1 105 ? 12.520 -2.922 4.728 1.00 92.56 105 GLU A N 1
ATOM 851 C CA . GLU A 1 105 ? 13.486 -2.342 5.669 1.00 92.56 105 GLU A CA 1
ATOM 852 C C . GLU A 1 105 ? 14.409 -1.291 5.031 1.00 92.56 105 GLU A C 1
ATOM 854 O O . GLU A 1 105 ? 15.242 -0.695 5.724 1.00 92.56 105 GLU A O 1
ATOM 859 N N . GLU A 1 106 ? 14.278 -1.058 3.723 1.00 91.50 106 GLU A N 1
ATOM 860 C CA . GLU A 1 106 ? 15.118 -0.126 2.979 1.00 91.50 106 GLU A CA 1
ATOM 861 C C . GLU A 1 106 ? 14.944 1.302 3.516 1.00 91.50 106 GLU A C 1
ATOM 863 O O . GLU A 1 106 ? 13.848 1.868 3.560 1.00 91.50 106 GLU A O 1
ATOM 868 N N . LYS A 1 107 ? 16.056 1.908 3.942 1.00 89.50 107 LYS A N 1
ATOM 869 C CA . LYS A 1 107 ? 16.038 3.245 4.537 1.00 89.50 107 LYS A CA 1
ATOM 870 C C . LYS A 1 107 ? 15.789 4.300 3.465 1.00 89.50 107 LYS A C 1
ATOM 872 O O . LYS A 1 107 ? 16.474 4.339 2.451 1.00 89.50 107 LYS A O 1
ATOM 877 N N . GLY A 1 108 ? 14.871 5.219 3.749 1.00 89.44 108 GLY A N 1
ATOM 878 C CA . GLY A 1 108 ? 14.551 6.333 2.854 1.00 89.44 108 GLY A CA 1
ATOM 879 C C . GLY A 1 108 ? 13.486 6.012 1.803 1.00 89.44 108 GLY A C 1
ATOM 880 O O . GLY A 1 108 ? 13.063 6.924 1.096 1.00 89.44 108 GLY A O 1
ATOM 881 N N . ASP A 1 109 ? 12.997 4.769 1.733 1.00 93.25 109 ASP A N 1
ATOM 882 C CA . ASP A 1 109 ? 11.792 4.443 0.970 1.00 93.25 109 ASP A CA 1
ATOM 883 C C . ASP A 1 109 ? 10.544 4.786 1.804 1.00 93.25 109 ASP A C 1
ATOM 885 O O . ASP A 1 109 ? 10.188 4.108 2.776 1.00 93.25 109 ASP A O 1
ATOM 889 N N . LYS A 1 110 ? 9.881 5.883 1.420 1.00 95.06 110 LYS A N 1
ATOM 890 C CA . LYS A 1 110 ? 8.662 6.378 2.069 1.00 95.06 110 LYS A CA 1
ATOM 891 C C . LYS A 1 110 ? 7.503 5.382 1.942 1.00 95.06 110 LYS A C 1
ATOM 893 O O . LYS A 1 110 ? 6.758 5.206 2.906 1.00 95.06 110 LYS A O 1
ATOM 898 N N . THR A 1 111 ? 7.363 4.712 0.798 1.00 95.75 111 THR A N 1
ATOM 899 C CA . THR A 1 111 ? 6.320 3.702 0.580 1.00 95.75 111 THR A CA 1
ATOM 900 C C . THR A 1 111 ? 6.546 2.507 1.500 1.00 95.75 111 THR A C 1
ATOM 902 O O . THR A 1 111 ? 5.620 2.097 2.201 1.00 95.75 111 THR A O 1
ATOM 905 N N . ALA A 1 112 ? 7.775 1.983 1.543 1.00 96.06 112 ALA A N 1
ATOM 906 C CA . ALA A 1 112 ? 8.141 0.855 2.400 1.00 96.06 112 ALA A CA 1
ATOM 907 C C . ALA A 1 112 ? 7.896 1.170 3.879 1.00 96.06 112 ALA A C 1
ATOM 909 O O . ALA A 1 112 ? 7.250 0.390 4.581 1.00 96.06 112 ALA A O 1
ATOM 910 N N . THR A 1 113 ? 8.334 2.355 4.317 1.00 96.50 113 THR A N 1
ATOM 911 C CA . THR A 1 113 ? 8.127 2.853 5.684 1.00 96.50 113 THR A CA 1
ATOM 912 C C . THR A 1 113 ? 6.640 2.877 6.038 1.00 96.50 113 THR A C 1
ATOM 914 O O . THR A 1 113 ? 6.235 2.277 7.030 1.00 96.50 113 THR A O 1
ATOM 917 N N . LYS A 1 114 ? 5.804 3.475 5.179 1.00 96.31 114 LYS A N 1
ATOM 918 C CA . LYS A 1 114 ? 4.358 3.574 5.412 1.00 96.31 114 LYS A CA 1
ATOM 919 C C . LYS A 1 114 ? 3.681 2.202 5.467 1.00 96.31 114 LYS A C 1
ATOM 921 O O . LYS A 1 114 ? 2.863 1.956 6.348 1.00 96.31 114 LYS A O 1
ATOM 926 N N . VAL A 1 115 ? 4.034 1.290 4.555 1.00 96.88 115 VAL A N 1
ATOM 927 C CA . VAL A 1 115 ? 3.500 -0.084 4.560 1.00 96.88 115 VAL A CA 1
ATOM 928 C C . VAL A 1 115 ? 3.872 -0.805 5.851 1.00 96.88 115 VAL A C 1
ATOM 930 O O . VAL A 1 115 ? 3.015 -1.458 6.442 1.00 96.88 115 VAL A O 1
ATOM 933 N N . LYS A 1 116 ? 5.126 -0.688 6.295 1.00 95.50 116 LYS A N 1
ATOM 934 C CA . LYS A 1 116 ? 5.599 -1.316 7.529 1.00 95.50 116 LYS A CA 1
ATOM 935 C C . LYS A 1 116 ? 4.834 -0.802 8.748 1.00 95.50 116 LYS A C 1
ATOM 937 O O . LYS A 1 116 ? 4.260 -1.609 9.474 1.00 95.50 116 LYS A O 1
ATOM 942 N N . GLU A 1 117 ? 4.780 0.514 8.933 1.00 95.31 117 GLU A N 1
ATOM 943 C CA . GLU A 1 117 ? 4.120 1.144 10.083 1.00 95.31 117 GLU A CA 1
ATOM 944 C C . GLU A 1 117 ? 2.640 0.758 10.178 1.00 95.31 117 GLU A C 1
ATOM 946 O O . GLU A 1 117 ? 2.143 0.402 11.243 1.00 95.31 117 GLU A O 1
ATOM 951 N N . GLU A 1 118 ? 1.919 0.785 9.059 1.00 95.38 118 GLU A N 1
ATOM 952 C CA . GLU A 1 118 ? 0.489 0.472 9.040 1.00 95.38 118 GLU A CA 1
ATOM 953 C C . GLU A 1 118 ? 0.200 -1.012 9.285 1.00 95.38 118 GLU A C 1
ATOM 955 O O . GLU A 1 118 ? -0.790 -1.365 9.929 1.00 95.38 118 GLU A O 1
ATOM 960 N N . VAL A 1 119 ? 1.079 -1.898 8.816 1.00 93.94 119 VAL A N 1
ATOM 961 C CA . VAL A 1 119 ? 0.985 -3.331 9.108 1.00 93.94 119 VAL A CA 1
ATOM 962 C C . VAL A 1 119 ? 1.282 -3.602 10.584 1.00 93.94 119 VAL A C 1
ATOM 964 O O . VAL A 1 119 ? 0.548 -4.365 11.210 1.00 93.94 119 VAL A O 1
ATOM 967 N N . GLU A 1 120 ? 2.302 -2.965 11.163 1.00 93.19 120 GLU A N 1
ATOM 968 C CA . GLU A 1 120 ? 2.634 -3.084 12.591 1.00 93.19 120 GLU A CA 1
ATOM 969 C C . GLU A 1 120 ? 1.486 -2.617 13.497 1.00 93.19 120 GLU A C 1
ATOM 971 O O . GLU A 1 120 ? 1.173 -3.296 14.479 1.00 93.19 120 GLU A O 1
ATOM 976 N N . LYS A 1 121 ? 0.795 -1.526 13.138 1.00 92.25 121 LYS A N 1
ATOM 977 C CA . LYS A 1 121 ? -0.422 -1.080 13.841 1.00 92.25 121 LYS A CA 1
ATOM 978 C C . LYS A 1 121 ? -1.502 -2.162 13.837 1.00 92.25 121 LYS A C 1
ATOM 980 O O . LYS A 1 121 ? -2.018 -2.518 14.888 1.00 92.25 121 LYS A O 1
ATOM 985 N N . ILE A 1 122 ? -1.790 -2.754 12.673 1.00 90.38 122 ILE A N 1
ATOM 986 C CA . ILE A 1 122 ? -2.808 -3.812 12.550 1.00 90.38 122 ILE A CA 1
ATOM 987 C C . ILE A 1 122 ? -2.489 -5.024 13.434 1.00 90.38 122 ILE A C 1
ATOM 989 O O . ILE A 1 122 ? -3.403 -5.601 14.026 1.00 90.38 122 ILE A O 1
ATOM 993 N N . TRP A 1 123 ? -1.221 -5.441 13.495 1.00 86.81 123 TRP A N 1
ATOM 994 C CA . TRP A 1 123 ? -0.801 -6.558 14.346 1.00 86.81 123 TRP A CA 1
ATOM 995 C C . TRP A 1 123 ? -0.901 -6.217 15.828 1.00 86.81 123 TRP A C 1
ATOM 997 O O . TRP A 1 123 ? -1.405 -7.029 16.597 1.00 86.81 123 TRP A O 1
ATOM 1007 N N . THR A 1 124 ? -0.486 -5.008 16.206 1.00 88.88 124 THR A N 1
ATOM 1008 C CA . THR A 1 124 ? -0.575 -4.529 17.590 1.00 88.88 124 THR A CA 1
ATOM 1009 C C . THR A 1 124 ? -2.028 -4.514 18.066 1.00 88.88 124 THR A C 1
ATOM 1011 O O . THR A 1 124 ? -2.332 -5.121 19.090 1.00 88.88 124 THR A O 1
ATOM 1014 N N . ASP A 1 125 ? -2.943 -3.947 17.273 1.00 87.06 125 ASP A N 1
ATOM 1015 C CA . ASP A 1 125 ? -4.380 -3.924 17.579 1.00 87.06 125 ASP A CA 1
ATOM 1016 C C . ASP A 1 125 ? -4.959 -5.343 17.746 1.00 87.06 125 ASP A C 1
ATOM 1018 O O . ASP A 1 125 ? -5.812 -5.596 18.600 1.00 87.06 125 ASP A O 1
ATOM 1022 N N . ALA A 1 126 ? -4.515 -6.293 16.914 1.00 85.19 126 ALA A N 1
ATOM 1023 C CA . ALA A 1 126 ? -4.964 -7.681 16.980 1.00 85.19 126 ALA A CA 1
ATOM 1024 C C . ALA A 1 126 ? -4.450 -8.398 18.240 1.00 85.19 126 ALA A C 1
ATOM 1026 O O . ALA A 1 126 ? -5.217 -9.110 18.894 1.00 85.19 126 ALA A O 1
ATOM 1027 N N . ASP A 1 127 ? -3.180 -8.194 18.592 1.00 83.69 127 ASP A N 1
ATOM 1028 C CA . ASP A 1 127 ? -2.568 -8.753 19.797 1.00 83.69 127 ASP A CA 1
ATOM 1029 C C . ASP A 1 127 ? -3.208 -8.187 21.070 1.00 83.69 127 ASP A C 1
ATOM 1031 O O . ASP A 1 127 ? -3.450 -8.928 22.025 1.00 83.69 127 ASP A O 1
ATOM 1035 N N . GLU A 1 128 ? -3.512 -6.889 21.096 1.00 87.06 128 GLU A N 1
ATOM 1036 C CA . GLU A 1 128 ? -4.220 -6.247 22.207 1.00 87.06 128 GLU A CA 1
ATOM 1037 C C . GLU A 1 128 ? -5.643 -6.792 22.357 1.00 87.06 128 GLU A C 1
ATOM 1039 O O . GLU A 1 128 ? -6.010 -7.241 23.445 1.00 87.06 128 GLU A O 1
ATOM 1044 N N . ALA A 1 129 ? -6.409 -6.880 21.265 1.00 86.50 129 ALA A N 1
ATOM 1045 C CA . ALA A 1 129 ? -7.752 -7.457 21.289 1.00 86.50 129 ALA A CA 1
ATOM 1046 C C . ALA A 1 129 ? -7.753 -8.918 21.777 1.00 86.50 129 ALA A C 1
ATOM 1048 O O . ALA A 1 129 ? -8.636 -9.336 22.533 1.00 86.50 129 ALA A O 1
ATOM 1049 N N . LEU A 1 130 ? -6.747 -9.707 21.383 1.00 85.75 130 LEU A N 1
ATOM 1050 C CA . LEU A 1 130 ? -6.592 -11.075 21.867 1.00 85.75 130 LEU A CA 1
ATOM 1051 C C . LEU A 1 130 ? -6.266 -11.106 23.365 1.00 85.75 130 LEU A C 1
ATOM 1053 O O . LEU A 1 130 ? -6.857 -11.908 24.094 1.00 85.75 130 LEU A O 1
ATOM 1057 N N . LYS A 1 131 ? -5.365 -10.242 23.848 1.00 86.44 131 LYS A N 1
ATOM 1058 C CA . LYS A 1 131 ? -5.039 -10.124 25.280 1.00 86.44 131 LYS A CA 1
ATOM 1059 C C . LYS A 1 131 ? -6.249 -9.706 26.108 1.00 86.44 131 LYS A C 1
ATOM 1061 O O . LYS A 1 131 ? -6.429 -10.238 27.195 1.00 86.44 131 LYS A O 1
ATOM 1066 N N . GLU A 1 132 ? -7.109 -8.822 25.614 1.00 86.75 132 GLU A N 1
ATOM 1067 C CA . GLU A 1 132 ? -8.352 -8.459 26.307 1.00 86.75 132 GLU A CA 1
ATOM 1068 C C . GLU A 1 132 ? -9.348 -9.626 26.371 1.00 86.75 132 GLU A C 1
ATOM 1070 O O . GLU A 1 132 ? -9.959 -9.875 27.415 1.00 86.75 132 GLU A O 1
ATOM 1075 N N . ALA A 1 133 ? -9.487 -10.378 25.275 1.00 85.25 133 ALA A N 1
ATOM 1076 C CA . ALA A 1 133 ? -10.378 -11.534 25.205 1.00 85.25 133 ALA A CA 1
ATOM 1077 C C . ALA A 1 133 ? -9.897 -12.698 26.092 1.00 85.25 133 ALA A C 1
ATOM 1079 O O . ALA A 1 133 ? -10.697 -13.360 26.755 1.00 85.25 133 ALA A O 1
ATOM 1080 N N . THR A 1 134 ? -8.584 -12.939 26.117 1.00 81.81 134 THR A N 1
ATOM 1081 C CA . THR A 1 134 ? -7.946 -14.062 26.829 1.00 81.81 134 THR A CA 1
ATOM 1082 C C . THR A 1 134 ? -7.460 -13.707 28.228 1.00 81.81 134 THR A C 1
ATOM 1084 O O . THR A 1 134 ? -7.325 -14.595 29.057 1.00 81.81 134 THR A O 1
ATOM 1087 N N . GLY A 1 135 ? -7.290 -12.426 28.559 1.00 63.03 135 GLY A N 1
ATOM 1088 C CA . GLY A 1 135 ? -6.908 -11.943 29.891 1.00 63.03 135 GLY A CA 1
ATOM 1089 C C . GLY A 1 135 ? -7.946 -12.236 30.981 1.00 63.03 135 GLY A C 1
ATOM 1090 O O . GLY A 1 135 ? -7.652 -12.110 32.167 1.00 63.03 135 GLY A O 1
ATOM 1091 N N . LYS A 1 136 ? -9.150 -12.683 30.594 1.00 54.84 136 LYS A N 1
ATOM 1092 C CA . LYS A 1 136 ? -10.181 -13.229 31.495 1.00 54.84 136 LYS A CA 1
ATOM 1093 C C . LYS A 1 136 ? -10.140 -14.758 31.630 1.00 54.84 136 LYS A C 1
ATOM 1095 O O . LYS A 1 136 ? -10.917 -15.309 32.406 1.00 54.84 136 LYS A O 1
ATOM 1100 N N . VAL A 1 137 ? -9.261 -15.450 30.905 1.00 56.94 137 VAL A N 1
ATOM 1101 C CA . VAL A 1 137 ? -9.196 -16.916 30.837 1.00 56.94 137 VAL A CA 1
ATOM 1102 C C . VAL A 1 137 ? -7.791 -17.384 31.210 1.00 56.94 137 VAL A C 1
ATOM 1104 O O . VAL A 1 137 ? -6.807 -17.082 30.541 1.00 56.94 137 VAL A O 1
ATOM 1107 N N . LYS A 1 138 ? -7.684 -18.144 32.307 1.00 53.62 138 LYS A N 1
ATOM 1108 C CA . LYS A 1 138 ? -6.411 -18.743 32.732 1.00 53.62 138 LYS A CA 1
ATOM 1109 C C . LYS A 1 138 ? -5.858 -19.661 31.623 1.00 53.62 138 LYS A C 1
ATOM 1111 O O . LYS A 1 138 ? -6.636 -20.442 31.069 1.00 53.62 138 LYS A O 1
ATOM 1116 N N . PRO A 1 139 ? -4.536 -19.655 31.356 1.00 53.47 139 PRO A N 1
ATOM 1117 C CA . PRO A 1 139 ? -3.898 -20.492 30.329 1.00 53.47 139 PRO A CA 1
ATOM 1118 C C . PRO A 1 139 ? -4.210 -21.994 30.443 1.00 53.47 139 PRO A C 1
ATOM 1120 O O . PRO A 1 139 ? -4.220 -22.703 29.441 1.00 53.47 139 PRO A O 1
ATOM 1123 N N . GLU A 1 140 ? -4.529 -22.477 31.647 1.00 51.88 140 GLU A N 1
ATOM 1124 C CA . GLU A 1 140 ? -4.914 -23.870 31.922 1.00 51.88 140 GLU A CA 1
ATOM 1125 C C . GLU A 1 140 ? -6.222 -24.316 31.243 1.00 51.88 140 GLU A C 1
ATOM 1127 O O . GLU A 1 140 ? -6.477 -25.515 31.153 1.00 51.88 140 GLU A O 1
ATOM 1132 N N . GLN A 1 141 ? -7.052 -23.391 30.743 1.00 54.25 141 GLN A N 1
ATOM 1133 C CA . GLN A 1 141 ? -8.310 -23.723 30.058 1.00 54.25 141 GLN A CA 1
ATOM 1134 C C . GLN A 1 141 ? -8.197 -23.771 28.526 1.00 54.25 141 GLN A C 1
ATOM 1136 O O . GLN A 1 141 ? -9.134 -24.210 27.865 1.00 54.25 141 GLN A O 1
ATOM 1141 N N . LEU A 1 142 ? -7.061 -23.361 27.949 1.00 55.53 142 LEU A N 1
ATOM 1142 C CA . LEU A 1 142 ? -6.856 -23.320 26.492 1.00 55.53 142 LEU A CA 1
ATOM 1143 C C . LEU A 1 142 ? -6.155 -24.571 25.934 1.00 55.53 142 LEU A C 1
ATOM 1145 O O . LEU A 1 142 ? -5.986 -24.693 24.723 1.00 55.53 142 LEU A O 1
ATOM 1149 N N . LEU A 1 143 ? -5.767 -25.515 26.797 1.00 51.75 143 LEU A N 1
ATOM 1150 C CA . LEU A 1 143 ? -4.949 -26.673 26.432 1.00 51.75 143 LEU A CA 1
ATOM 1151 C C . LEU A 1 143 ? -5.563 -27.985 26.939 1.00 51.75 143 LEU A C 1
ATOM 1153 O O . LEU A 1 143 ? -4.988 -28.688 27.762 1.00 51.75 143 LEU A O 1
ATOM 1157 N N . LYS A 1 144 ? -6.743 -28.338 26.417 1.00 44.53 144 LYS A N 1
ATOM 1158 C CA . LYS A 1 144 ? -7.175 -29.743 26.329 1.00 44.53 144 LYS A CA 1
ATOM 1159 C C . LYS A 1 144 ? -7.862 -30.021 24.988 1.00 44.53 144 LYS A C 1
ATOM 1161 O O . LYS A 1 144 ? -9.086 -29.945 24.906 1.00 44.53 144 LYS A O 1
ATOM 1166 N N . PRO A 1 145 ? -7.113 -30.364 23.929 1.00 46.19 145 PRO A N 1
ATOM 1167 C CA . PRO A 1 145 ? -7.688 -31.089 22.811 1.00 46.19 145 PRO A CA 1
ATOM 1168 C C . PRO A 1 145 ? -7.814 -32.577 23.184 1.00 46.19 145 PRO A C 1
ATOM 1170 O O . PRO A 1 145 ? -6.827 -33.215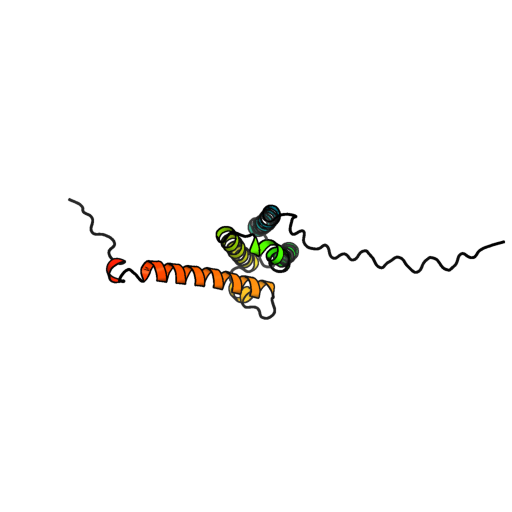 23.539 1.00 46.19 145 PRO A O 1
ATOM 1173 N N . GLY A 1 146 ? -9.026 -33.127 23.073 1.00 53.84 146 GLY A N 1
ATOM 1174 C CA . GLY A 1 146 ? -9.232 -34.560 22.828 1.00 53.84 146 GLY A CA 1
ATOM 1175 C C . GLY A 1 146 ? -9.332 -35.486 24.043 1.00 53.84 146 GLY A C 1
ATOM 1176 O O . GLY A 1 146 ? -8.484 -36.350 24.229 1.00 53.84 146 GLY A O 1
ATOM 1177 N N . GLN A 1 147 ? -10.430 -35.403 24.793 1.00 49.91 147 GLN A N 1
ATOM 1178 C CA . GLN A 1 147 ? -11.056 -36.600 25.371 1.00 49.91 147 GLN A CA 1
ATOM 1179 C C . GLN A 1 147 ? -12.557 -36.549 25.065 1.00 49.91 147 GLN A C 1
ATOM 1181 O O . GLN A 1 147 ? -13.344 -36.037 25.850 1.00 49.91 147 GLN A O 1
ATOM 1186 N N . ALA A 1 148 ? 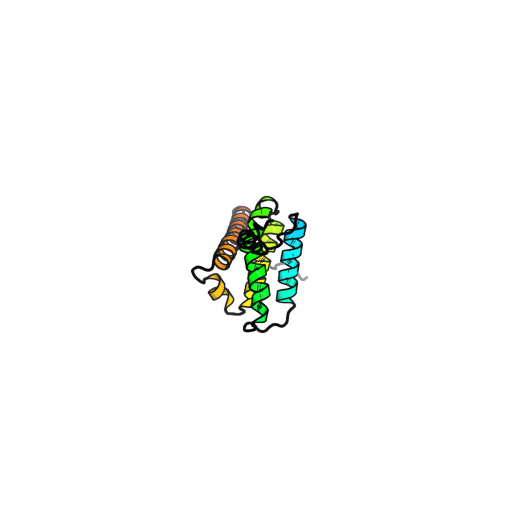-12.914 -37.025 23.875 1.00 42.97 148 ALA A N 1
ATOM 1187 C CA . ALA A 1 148 ? -14.243 -37.521 23.529 1.00 42.97 148 ALA A CA 1
ATOM 1188 C C . ALA A 1 148 ? -13.971 -38.855 22.812 1.00 42.97 148 ALA A C 1
ATOM 1190 O O . ALA A 1 148 ? -13.333 -38.868 21.763 1.00 42.97 148 ALA A O 1
ATOM 1191 N N . GLU A 1 149 ? -13.998 -39.952 23.566 1.00 46.62 149 GLU A N 1
ATOM 1192 C CA . GLU A 1 149 ? -15.110 -40.914 23.553 1.00 46.62 149 GLU A CA 1
ATOM 1193 C C . GLU A 1 149 ? -15.109 -41.759 22.270 1.00 46.62 149 GLU A C 1
ATOM 1195 O O . GLU A 1 149 ? -15.574 -41.345 21.214 1.00 46.62 149 GLU A O 1
ATOM 1200 N N . THR A 1 150 ? -14.561 -42.970 22.384 1.00 44.72 150 THR A N 1
ATOM 1201 C CA . THR A 1 150 ? -15.022 -44.128 21.610 1.00 44.72 150 THR A CA 1
ATOM 1202 C C . THR A 1 150 ? -15.370 -45.200 22.633 1.00 44.72 150 THR A C 1
ATOM 1204 O O . THR A 1 150 ? -14.519 -45.578 23.441 1.00 44.72 150 THR A O 1
ATOM 1207 N N . GLU A 1 151 ? -16.657 -45.552 22.656 1.00 39.09 151 GLU A N 1
ATOM 1208 C CA . GLU A 1 151 ? -17.191 -46.794 23.229 1.00 39.09 151 GLU A CA 1
ATOM 1209 C C . GLU A 1 151 ? -16.518 -48.031 22.620 1.00 39.09 151 GLU A C 1
ATOM 1211 O O . GLU A 1 151 ? -16.153 -47.980 21.419 1.00 39.09 151 GLU A O 1
#

pLDDT: mean 82.45, std 18.72, range [39.09, 98.19]

Secondary structure (DSSP, 8-state):
-----SSSSSS--SS----------SSHHHHHHHHHHHHHHHHHS---TT-GGGHHHHHHHHHIIIIIHHHHGGG--HHHHHHHHHHHHHHHHHHHGGGHHHHHH-TT-HHHHHHHHHHHHHHHHHHHHHHHHHTTS-GGGS---------

Sequence (151 aa):
MKPFLWVAIAGLALLASCTQQPNCGNSKDAFLQGYYDLIGEATAGKLPMSDEGWKKYDERFRAYVEECYEQYESELSPKERRRFWARSVKYYARRYGTGMVKALEEKGDKTATKVKEEVEKIWTDADEALKEATGKVKPEQLLKPGQAETE

Radius of gyration: 25.07 Å; chains: 1; bounding box: 33×98×75 Å

Foldseek 3Di:
DDDPPDPDPDDDDDPPPPPPQQCCDPDPVRNLVVLVVLLVVLQVDPDDLPHPVCVVSVVNNCSSQPPNCVVCVVVDDPVSLQVSLVSVLVNLCSNQPVCSVVVLVDPPPPSSVSSVVSVVVNVVVVVVVVCVVCVVPDPVVVDDDDDDDDD